Protein AF-A0A3R9WNI8-F1 (afdb_monomer_lite)

Sequence (64 aa):
MAKKKTKPALGMAGSILLIIWGTYRLSTVSFSSYVWIVPMIFVVTGIVGGTANLLYFRRGVTDK

Organism: NCBI:txid284579

Structure (mmCIF, N/CA/C/O backbone):
data_AF-A0A3R9WNI8-F1
#
_entry.id   AF-A0A3R9WNI8-F1
#
loop_
_atom_site.group_PDB
_atom_site.id
_atom_site.type_symbol
_atom_site.label_atom_id
_atom_site.label_alt_id
_atom_site.label_comp_id
_atom_site.label_asym_id
_atom_site.label_entity_id
_atom_site.label_seq_id
_atom_site.pdbx_PDB_ins_code
_atom_site.Cartn_x
_atom_site.Cartn_y
_atom_site.Cartn_z
_atom_site.occupancy
_atom_site.B_iso_or_equiv
_atom_site.auth_seq_id
_atom_site.auth_comp_id
_atom_site.auth_asym_id
_atom_site.auth_atom_id
_atom_site.pdbx_PDB_model_num
ATOM 1 N N . MET A 1 1 ? -5.566 -1.557 31.645 1.00 40.50 1 MET A N 1
ATOM 2 C CA . MET A 1 1 ? -6.336 -2.158 30.531 1.00 40.50 1 MET A CA 1
ATOM 3 C C . MET A 1 1 ? -5.599 -1.871 29.221 1.00 40.50 1 MET A C 1
ATOM 5 O O . MET A 1 1 ? -5.492 -0.721 28.817 1.00 40.50 1 MET A O 1
ATOM 9 N N . ALA A 1 2 ? -4.940 -2.882 28.650 1.00 42.50 2 ALA A N 1
ATOM 10 C CA . ALA A 1 2 ? -3.882 -2.722 27.652 1.00 42.50 2 ALA A CA 1
ATOM 11 C C . ALA A 1 2 ? -4.387 -2.386 26.231 1.00 42.50 2 ALA A C 1
ATOM 13 O O . ALA A 1 2 ? -5.271 -3.048 25.696 1.00 42.50 2 ALA A O 1
ATOM 14 N N . LYS A 1 3 ? -3.760 -1.368 25.623 1.00 43.84 3 LYS A N 1
ATOM 15 C CA 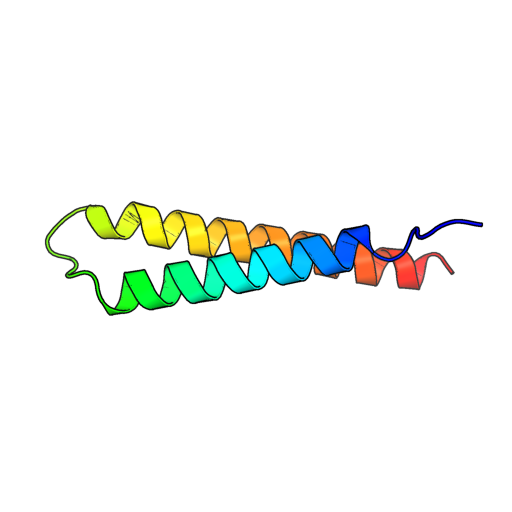. LYS A 1 3 ? -3.403 -1.220 24.194 1.00 43.84 3 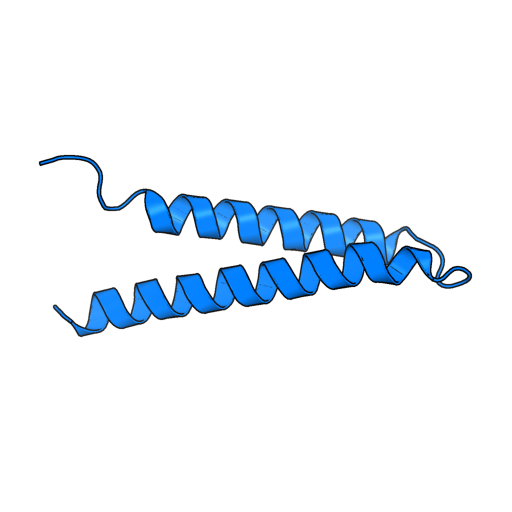LYS A CA 1
ATOM 16 C C . LYS A 1 3 ? -4.317 -1.882 23.135 1.00 43.84 3 LYS A C 1
ATOM 18 O O . LYS A 1 3 ? -3.827 -2.595 22.263 1.00 43.84 3 LYS A O 1
ATOM 23 N N . LYS A 1 4 ? -5.633 -1.632 23.131 1.00 48.38 4 LYS A N 1
ATOM 24 C CA . LYS A 1 4 ? -6.531 -2.163 22.074 1.00 48.38 4 LYS A CA 1
ATOM 25 C C . LYS A 1 4 ? -6.670 -1.277 20.823 1.00 48.38 4 LYS A C 1
ATOM 27 O O . LYS A 1 4 ? -7.155 -1.761 19.807 1.00 48.38 4 LYS A O 1
ATOM 32 N N . LYS A 1 5 ? -6.206 -0.019 20.851 1.00 50.84 5 LYS A N 1
ATOM 33 C CA . LYS A 1 5 ? -6.334 0.939 19.726 1.00 50.84 5 LYS A CA 1
ATOM 34 C C . LYS A 1 5 ? -5.230 0.862 18.656 1.00 50.84 5 LYS A C 1
ATOM 36 O O . LYS A 1 5 ? -5.372 1.483 17.611 1.00 50.84 5 LYS A O 1
ATOM 41 N N . THR A 1 6 ? -4.146 0.116 18.883 1.00 52.94 6 THR A N 1
ATOM 42 C CA . THR A 1 6 ? -2.948 0.146 18.014 1.00 52.94 6 THR A CA 1
ATOM 43 C C . THR A 1 6 ? -3.050 -0.749 16.774 1.00 52.94 6 THR A C 1
ATOM 45 O O . THR A 1 6 ? -2.362 -0.519 15.785 1.00 52.94 6 THR A O 1
ATOM 48 N N . LYS A 1 7 ? -3.922 -1.764 16.805 1.00 59.28 7 LYS A N 1
ATOM 49 C CA . LYS A 1 7 ? -4.076 -2.750 15.722 1.00 59.28 7 LYS A CA 1
ATOM 50 C C . LYS A 1 7 ? -4.541 -2.142 14.387 1.00 59.28 7 LYS A C 1
ATOM 52 O O . LYS A 1 7 ? -3.909 -2.437 13.376 1.00 59.28 7 LYS A O 1
ATOM 57 N N . PRO A 1 8 ? -5.567 -1.271 14.349 1.00 61.97 8 PRO A N 1
ATOM 58 C CA . PRO A 1 8 ? -5.987 -0.677 13.087 1.00 61.97 8 PRO A CA 1
ATOM 59 C C . PRO A 1 8 ? -5.004 0.407 12.613 1.00 61.97 8 PRO A C 1
ATOM 61 O O . PRO A 1 8 ? -4.726 0.493 11.427 1.00 61.97 8 PRO A O 1
ATOM 64 N N . ALA A 1 9 ? -4.355 1.171 13.496 1.00 67.81 9 ALA A N 1
ATOM 65 C CA . ALA A 1 9 ? -3.349 2.154 13.065 1.00 67.81 9 ALA A CA 1
ATOM 66 C C . ALA A 1 9 ? -2.171 1.509 12.300 1.00 67.81 9 ALA A C 1
ATOM 68 O O . ALA A 1 9 ? -1.741 2.027 11.270 1.00 67.81 9 ALA A O 1
ATOM 69 N N . LEU A 1 10 ? -1.707 0.336 12.750 1.00 74.38 10 LEU A N 1
ATOM 70 C CA . LEU A 1 10 ? -0.643 -0.418 12.080 1.00 74.38 10 LEU A CA 1
ATOM 71 C C . LEU A 1 10 ? -1.078 -0.949 10.702 1.00 74.38 10 LEU A C 1
ATOM 73 O O . LEU A 1 10 ? -0.317 -0.865 9.741 1.00 74.38 10 LEU A O 1
ATOM 77 N N . GLY A 1 11 ? -2.320 -1.435 10.585 1.00 74.56 11 GLY A N 1
ATOM 78 C CA . GLY A 1 11 ? -2.888 -1.865 9.303 1.00 74.56 11 GLY A CA 1
ATOM 79 C C . GLY A 1 11 ? -3.022 -0.719 8.295 1.00 74.56 11 GLY A C 1
ATOM 80 O O . GLY A 1 11 ? -2.801 -0.915 7.102 1.00 74.56 11 GLY A O 1
ATOM 81 N N . MET A 1 12 ? -3.318 0.497 8.766 1.00 77.44 12 MET A N 1
ATOM 82 C CA . MET A 1 12 ? -3.392 1.698 7.926 1.00 77.44 12 MET A CA 1
ATOM 83 C C . MET A 1 12 ? -2.003 2.103 7.433 1.00 77.44 12 MET A C 1
ATOM 85 O O . MET A 1 12 ? -1.830 2.322 6.239 1.00 77.44 12 MET A O 1
ATOM 89 N N . ALA A 1 13 ? -1.006 2.125 8.322 1.00 81.94 13 ALA A N 1
ATOM 90 C CA . ALA A 1 13 ? 0.376 2.422 7.951 1.00 81.94 13 ALA A CA 1
ATOM 91 C C . ALA A 1 13 ? 0.924 1.417 6.921 1.00 81.94 13 ALA A C 1
ATOM 93 O O . ALA A 1 13 ? 1.498 1.824 5.914 1.00 81.94 13 ALA A O 1
ATOM 94 N N . GLY A 1 14 ? 0.678 0.116 7.122 1.00 82.44 14 GLY A N 1
ATOM 95 C CA . GLY A 1 14 ? 1.057 -0.922 6.159 1.00 82.44 14 GLY A CA 1
ATOM 96 C C . GLY A 1 14 ? 0.371 -0.747 4.802 1.00 82.44 14 GLY A C 1
ATOM 97 O O . GLY A 1 14 ? 1.026 -0.807 3.766 1.00 82.44 14 GLY A O 1
ATOM 98 N N . SER A 1 15 ? -0.927 -0.445 4.801 1.00 81.88 15 SER A N 1
ATOM 99 C CA . SER A 1 15 ? -1.698 -0.204 3.573 1.00 81.88 15 SER A CA 1
ATOM 100 C C . SER A 1 15 ? -1.172 1.003 2.786 1.00 81.88 15 SER A C 1
ATOM 102 O O . SER A 1 15 ? -1.005 0.923 1.573 1.00 81.88 15 SER A O 1
ATOM 104 N N . ILE A 1 16 ? -0.845 2.100 3.476 1.00 85.06 16 ILE A N 1
ATOM 105 C CA . ILE A 1 16 ? -0.282 3.312 2.863 1.00 85.06 16 ILE A CA 1
ATOM 106 C C . ILE A 1 16 ? 1.095 3.025 2.252 1.00 85.06 16 ILE A C 1
ATOM 108 O O . ILE A 1 16 ? 1.349 3.420 1.117 1.00 85.06 16 ILE A O 1
ATOM 112 N N . LEU A 1 17 ? 1.963 2.294 2.959 1.00 86.94 17 LEU A N 1
ATOM 113 C CA . LEU A 1 17 ? 3.277 1.903 2.438 1.00 86.94 17 LEU A CA 1
ATOM 114 C C . LEU A 1 17 ? 3.162 1.039 1.175 1.00 86.94 17 LEU A C 1
ATOM 116 O O . LEU A 1 17 ? 3.895 1.270 0.215 1.00 86.94 17 LEU A O 1
ATOM 120 N N . LEU A 1 18 ? 2.216 0.093 1.145 1.00 85.50 18 LEU A N 1
ATOM 121 C CA . LEU A 1 18 ? 1.958 -0.741 -0.031 1.00 85.50 18 LEU A CA 1
ATOM 122 C C . LEU A 1 18 ? 1.467 0.077 -1.232 1.00 85.50 18 LEU A C 1
ATOM 124 O O . LEU A 1 18 ? 1.927 -0.150 -2.350 1.00 85.50 18 LEU A O 1
ATOM 128 N N . ILE A 1 19 ? 0.585 1.056 -1.003 1.00 85.38 19 ILE A N 1
ATOM 129 C CA . ILE A 1 19 ? 0.091 1.955 -2.056 1.00 85.38 19 ILE A CA 1
ATOM 130 C C . ILE A 1 19 ? 1.228 2.824 -2.599 1.00 85.38 19 ILE A C 1
ATOM 132 O O . ILE A 1 19 ? 1.403 2.894 -3.814 1.00 85.38 19 ILE A O 1
ATOM 136 N N . ILE A 1 20 ? 2.014 3.465 -1.728 1.00 86.50 20 ILE A N 1
ATOM 137 C CA . ILE A 1 20 ? 3.114 4.349 -2.141 1.00 86.50 20 ILE A CA 1
ATOM 138 C C . ILE A 1 20 ? 4.160 3.560 -2.931 1.00 86.50 20 ILE A C 1
ATOM 140 O O . ILE A 1 20 ? 4.538 3.965 -4.030 1.00 86.50 20 ILE A O 1
ATOM 144 N N . TRP A 1 21 ? 4.590 2.409 -2.409 1.00 87.44 21 TRP A N 1
ATOM 145 C CA . TRP A 1 21 ? 5.583 1.563 -3.069 1.00 87.44 21 TRP A CA 1
ATOM 146 C C . TRP A 1 21 ? 5.084 1.016 -4.407 1.00 87.44 21 TRP A C 1
ATOM 148 O O . TRP A 1 21 ? 5.786 1.103 -5.416 1.00 87.44 21 TRP A O 1
ATOM 158 N N . GLY A 1 22 ? 3.860 0.480 -4.428 1.00 83.81 22 GLY A N 1
ATOM 159 C CA . GLY A 1 22 ? 3.244 -0.051 -5.637 1.00 83.81 22 GLY A CA 1
ATOM 160 C C . GLY A 1 22 ? 3.080 1.024 -6.710 1.00 83.81 22 GLY A C 1
ATOM 161 O O . GLY A 1 22 ? 3.442 0.786 -7.856 1.00 83.81 22 GLY A O 1
ATOM 162 N N . THR A 1 23 ? 2.644 2.231 -6.336 1.00 84.12 23 THR A N 1
ATOM 163 C CA . THR A 1 23 ? 2.470 3.361 -7.265 1.00 84.12 23 THR A CA 1
ATOM 164 C C . THR A 1 23 ? 3.812 3.860 -7.798 1.00 84.12 23 THR A C 1
ATOM 166 O O . THR A 1 23 ? 3.961 4.045 -9.000 1.00 84.12 23 THR A O 1
ATOM 169 N N . TYR A 1 24 ? 4.823 4.009 -6.936 1.00 84.75 24 TYR A N 1
ATOM 170 C CA . TYR A 1 24 ? 6.178 4.392 -7.348 1.00 84.75 24 TYR A CA 1
ATOM 171 C C . TYR A 1 24 ? 6.784 3.393 -8.344 1.00 84.75 24 TYR A C 1
ATOM 173 O O . TYR A 1 24 ? 7.353 3.779 -9.367 1.00 84.75 24 TYR A O 1
ATOM 181 N N . ARG A 1 25 ? 6.629 2.091 -8.082 1.00 82.06 25 ARG A N 1
ATOM 182 C CA . ARG A 1 25 ? 7.055 1.043 -9.014 1.00 82.06 25 ARG A CA 1
ATOM 183 C C . ARG A 1 25 ? 6.247 1.066 -10.309 1.00 82.06 25 ARG A C 1
ATOM 185 O O . ARG A 1 25 ? 6.843 0.932 -11.369 1.00 82.06 25 ARG A O 1
ATOM 192 N N . LEU A 1 26 ? 4.934 1.273 -10.253 1.00 80.69 26 LEU A N 1
ATOM 193 C CA . LEU A 1 26 ? 4.103 1.372 -11.456 1.00 80.69 26 LEU A CA 1
ATOM 194 C C . LEU A 1 26 ? 4.542 2.542 -12.355 1.00 80.69 26 LEU A C 1
ATOM 196 O O . LEU A 1 26 ? 4.593 2.389 -13.568 1.00 80.69 26 LEU A O 1
ATOM 200 N N . SER A 1 27 ? 4.920 3.677 -11.759 1.00 78.94 27 SER A N 1
ATOM 201 C CA . SER A 1 27 ? 5.386 4.868 -12.485 1.00 78.94 27 SER A CA 1
ATOM 202 C C . SER A 1 27 ? 6.804 4.745 -13.055 1.00 78.94 27 SER A C 1
ATOM 204 O O . SER A 1 27 ? 7.181 5.537 -13.914 1.00 78.94 27 SER A O 1
ATOM 206 N N . THR A 1 28 ? 7.612 3.796 -12.572 1.00 79.06 28 THR A N 1
ATOM 207 C CA . THR A 1 28 ? 9.027 3.634 -12.970 1.00 79.06 28 THR A CA 1
ATOM 208 C C . THR A 1 28 ? 9.281 2.411 -13.850 1.00 79.06 28 THR A C 1
ATOM 210 O O . THR A 1 28 ? 10.300 2.349 -14.536 1.00 79.06 28 THR A O 1
ATOM 213 N N . VAL A 1 29 ? 8.381 1.425 -13.852 1.00 73.81 29 VAL A N 1
ATOM 214 C CA . VAL A 1 29 ? 8.514 0.210 -14.663 1.00 73.81 29 VAL A CA 1
ATOM 215 C C . VAL A 1 29 ? 7.917 0.453 -16.050 1.00 73.81 29 VAL A C 1
ATOM 217 O O . VAL A 1 29 ? 6.761 0.838 -16.186 1.00 73.81 29 VAL A O 1
ATOM 220 N N . SER A 1 30 ? 8.697 0.195 -17.102 1.00 66.00 30 SER A N 1
ATOM 221 C CA . SER A 1 30 ? 8.190 0.232 -18.479 1.00 66.00 30 SER A CA 1
ATOM 222 C C . SER A 1 30 ? 7.153 -0.871 -18.709 1.00 66.00 30 SER A C 1
ATOM 224 O O . SER A 1 30 ? 7.422 -2.043 -18.450 1.00 66.00 30 SER A O 1
ATOM 226 N N . PHE A 1 31 ? 5.999 -0.510 -19.277 1.00 65.94 31 PHE A N 1
ATOM 227 C CA . PHE A 1 31 ? 4.873 -1.410 -19.590 1.00 65.94 31 PHE A CA 1
ATOM 228 C C . PHE A 1 31 ? 5.186 -2.515 -20.622 1.00 65.94 31 PHE A C 1
ATOM 230 O O . PHE A 1 31 ? 4.318 -3.322 -20.939 1.00 65.94 31 PHE A O 1
ATOM 237 N N . SER A 1 32 ? 6.420 -2.570 -21.130 1.00 65.50 32 SER A N 1
ATOM 238 C CA . SER A 1 32 ? 6.885 -3.536 -22.135 1.00 65.50 32 SER A CA 1
ATOM 239 C C . SER A 1 32 ? 6.916 -4.986 -21.622 1.00 65.50 32 SER A C 1
ATOM 241 O O . SER A 1 32 ? 6.765 -5.925 -22.397 1.00 65.50 32 SER A O 1
ATOM 243 N N . SER A 1 33 ? 7.036 -5.185 -20.306 1.00 63.78 33 SER A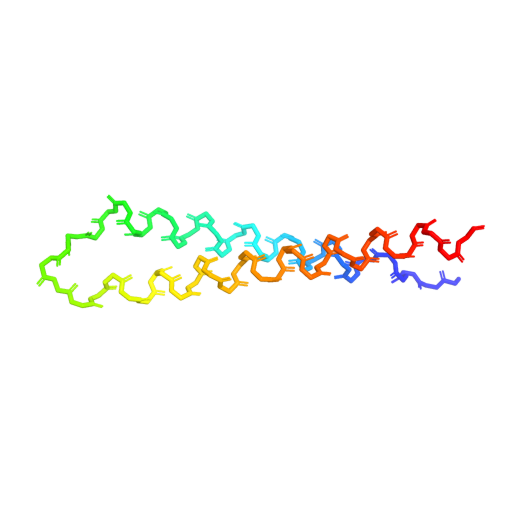 N 1
ATOM 244 C CA . SER A 1 33 ?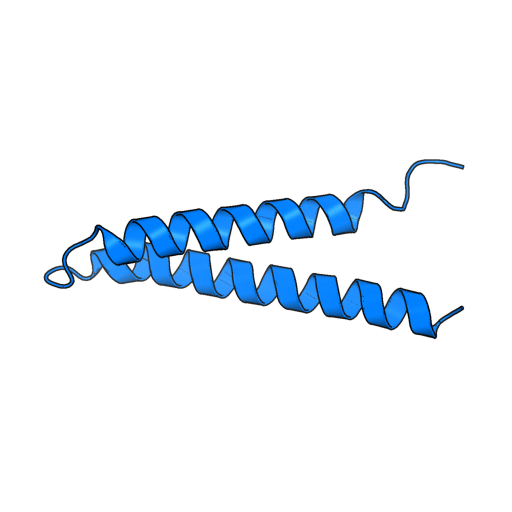 7.031 -6.515 -19.686 1.00 63.78 33 SER A CA 1
ATOM 245 C C . SER A 1 33 ? 5.937 -6.601 -18.626 1.00 63.78 33 SER A C 1
ATOM 247 O O . SER A 1 33 ? 5.750 -5.650 -17.873 1.00 63.78 33 SER A O 1
ATOM 249 N N . TYR A 1 34 ? 5.285 -7.764 -18.474 1.00 70.25 34 TYR A N 1
ATOM 250 C CA . TYR A 1 34 ? 4.277 -8.080 -17.431 1.00 70.25 34 TYR A CA 1
ATOM 251 C C . TYR A 1 34 ? 4.728 -7.835 -15.968 1.00 70.25 34 TYR A C 1
ATOM 253 O O . TYR A 1 34 ? 3.979 -8.063 -15.022 1.00 70.25 34 TYR A O 1
ATOM 261 N N . VAL A 1 35 ? 5.943 -7.325 -15.765 1.00 73.12 35 VAL A N 1
ATOM 262 C CA . VAL A 1 35 ? 6.543 -6.902 -14.496 1.00 73.12 35 VAL A CA 1
ATOM 263 C C . VAL A 1 35 ? 5.703 -5.834 -13.774 1.00 73.12 35 VAL A C 1
ATOM 265 O O . VAL A 1 35 ? 5.803 -5.721 -12.556 1.00 73.12 35 VAL A O 1
ATOM 268 N N . TRP A 1 36 ? 4.830 -5.097 -14.475 1.00 77.88 36 TRP A N 1
ATOM 269 C CA . TRP A 1 36 ? 3.899 -4.125 -13.878 1.00 77.88 36 TRP A CA 1
ATOM 270 C C . TRP A 1 36 ? 2.745 -4.763 -13.074 1.00 77.88 36 TRP A C 1
ATOM 272 O O . TRP A 1 36 ? 2.149 -4.092 -12.231 1.00 77.88 36 TRP A O 1
ATOM 282 N N . ILE A 1 37 ? 2.456 -6.059 -13.265 1.00 82.56 37 ILE A N 1
ATOM 283 C CA . ILE A 1 37 ? 1.389 -6.774 -12.536 1.00 82.56 37 ILE A CA 1
ATOM 284 C C . ILE A 1 37 ? 1.689 -6.845 -11.035 1.00 82.56 37 ILE A C 1
ATOM 286 O O . ILE A 1 37 ? 0.800 -6.653 -10.208 1.00 82.56 37 ILE A O 1
ATOM 290 N N . VAL A 1 38 ? 2.948 -7.080 -10.664 1.00 83.88 38 VAL A N 1
ATOM 291 C CA . VAL A 1 38 ? 3.365 -7.183 -9.257 1.00 83.88 38 VAL A CA 1
ATOM 292 C C . VAL A 1 38 ? 3.087 -5.883 -8.483 1.00 83.88 38 VAL A C 1
ATOM 294 O O . VAL A 1 38 ? 2.381 -5.939 -7.474 1.00 83.88 38 VAL A O 1
ATOM 297 N N . PRO A 1 39 ? 3.568 -4.700 -8.921 1.00 82.31 39 PRO A N 1
ATOM 298 C CA . PRO A 1 39 ? 3.228 -3.446 -8.261 1.00 82.31 39 PRO A CA 1
ATOM 299 C C . PRO A 1 39 ? 1.730 -3.134 -8.298 1.00 82.31 39 PRO A C 1
ATOM 301 O O . PRO A 1 39 ? 1.216 -2.612 -7.311 1.00 82.31 39 PRO A O 1
ATOM 304 N N . MET A 1 40 ? 1.006 -3.518 -9.355 1.00 83.88 40 MET A N 1
ATOM 305 C CA . MET A 1 40 ? -0.451 -3.360 -9.405 1.00 83.88 40 MET A CA 1
ATOM 306 C C . MET A 1 40 ? -1.157 -4.135 -8.279 1.00 83.88 40 MET A C 1
ATOM 308 O O . MET A 1 40 ? -1.995 -3.568 -7.578 1.00 83.88 40 MET A O 1
ATOM 312 N N . ILE A 1 41 ? -0.785 -5.399 -8.045 1.00 87.62 41 ILE A N 1
ATOM 313 C CA . ILE A 1 41 ? -1.351 -6.226 -6.964 1.00 87.62 41 ILE A CA 1
ATOM 314 C C . ILE A 1 41 ? -1.080 -5.591 -5.595 1.00 87.62 41 ILE A C 1
ATOM 316 O O . ILE A 1 41 ? -1.966 -5.577 -4.737 1.00 87.62 41 ILE A O 1
ATOM 320 N N . PHE A 1 42 ? 0.108 -5.015 -5.386 1.00 85.19 42 PHE A N 1
ATOM 321 C CA . PHE A 1 42 ? 0.432 -4.313 -4.142 1.00 85.19 42 PHE A CA 1
ATOM 322 C C . PHE A 1 42 ? -0.431 -3.067 -3.921 1.00 85.19 42 PHE A C 1
ATOM 324 O O . PHE A 1 42 ? -0.922 -2.871 -2.808 1.00 85.19 42 PHE A O 1
ATOM 331 N N . VAL A 1 43 ? -0.681 -2.267 -4.965 1.00 86.44 43 VAL A N 1
ATOM 332 C CA . VAL A 1 43 ? -1.588 -1.110 -4.875 1.00 86.44 43 VAL A CA 1
ATOM 333 C C . VAL A 1 43 ? -3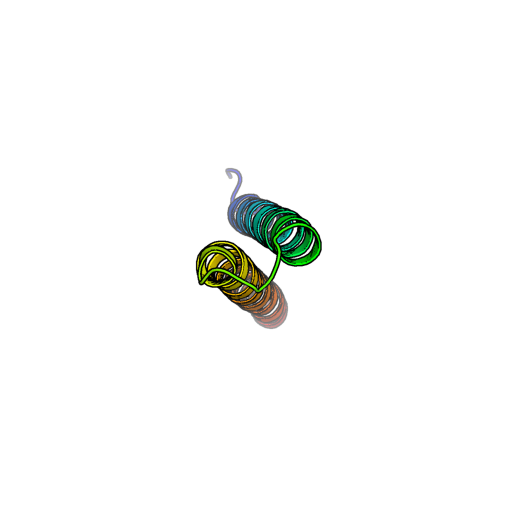.006 -1.562 -4.535 1.00 86.44 43 VAL A C 1
ATOM 335 O O . VAL A 1 43 ? -3.601 -1.040 -3.594 1.00 86.44 43 VAL A O 1
ATOM 338 N N . VAL A 1 44 ? -3.536 -2.565 -5.243 1.00 88.31 44 VAL A N 1
ATOM 339 C CA . VAL A 1 44 ? -4.895 -3.082 -5.007 1.00 88.31 44 VAL A CA 1
ATOM 340 C C . VAL A 1 44 ? -5.031 -3.635 -3.589 1.00 88.31 44 VAL A C 1
ATOM 342 O O . VAL A 1 44 ? -5.982 -3.304 -2.885 1.00 88.31 44 VAL A O 1
ATOM 345 N N . THR A 1 45 ? -4.050 -4.414 -3.129 1.00 87.75 45 THR A N 1
ATOM 346 C CA . THR A 1 45 ? -4.037 -4.971 -1.768 1.00 87.75 45 THR A CA 1
ATOM 347 C C . THR A 1 45 ? -3.993 -3.866 -0.714 1.00 87.75 45 THR A C 1
ATOM 349 O O . THR A 1 45 ? -4.725 -3.922 0.274 1.00 87.75 45 THR A O 1
ATOM 352 N N . GLY A 1 46 ? -3.179 -2.831 -0.937 1.00 83.06 46 GLY A N 1
ATOM 353 C CA . GLY A 1 46 ? -3.110 -1.668 -0.060 1.00 83.06 46 GLY A CA 1
ATOM 354 C C . GLY A 1 46 ? -4.422 -0.879 -0.015 1.00 83.06 46 GLY A C 1
ATOM 355 O O . GLY A 1 46 ? -4.858 -0.497 1.068 1.00 83.06 46 GLY A O 1
ATOM 356 N N . ILE A 1 47 ? -5.107 -0.692 -1.148 1.00 86.06 47 ILE A N 1
ATOM 357 C CA . ILE A 1 47 ? -6.426 -0.037 -1.191 1.00 86.06 47 ILE A CA 1
ATOM 358 C C . ILE A 1 47 ? -7.456 -0.860 -0.415 1.00 86.06 47 ILE A C 1
ATOM 360 O O . ILE A 1 47 ? -8.139 -0.315 0.447 1.00 86.06 47 ILE A O 1
ATOM 364 N N . VAL A 1 48 ? -7.532 -2.172 -0.655 1.00 87.62 48 VAL A N 1
ATOM 365 C CA . VAL A 1 48 ? -8.468 -3.063 0.051 1.00 87.62 48 VAL A CA 1
ATOM 366 C C . VAL A 1 48 ? -8.209 -3.047 1.560 1.00 87.62 48 VAL A C 1
ATOM 368 O O . VAL A 1 48 ? -9.149 -2.888 2.341 1.00 87.62 48 VAL A O 1
ATOM 371 N N . GLY A 1 49 ? -6.944 -3.144 1.978 1.00 83.56 49 GLY A N 1
ATOM 372 C CA . GLY A 1 49 ? -6.546 -3.047 3.384 1.00 83.56 49 GLY A CA 1
ATOM 373 C C . GLY A 1 49 ? -6.907 -1.695 4.005 1.00 83.56 49 GLY A C 1
ATOM 374 O O . GLY A 1 49 ? -7.483 -1.647 5.093 1.00 83.56 49 GLY A O 1
ATOM 375 N N . GLY A 1 50 ? -6.656 -0.597 3.288 1.00 82.69 50 GLY A N 1
ATOM 376 C CA . GLY A 1 50 ? -7.008 0.757 3.710 1.00 82.69 50 GLY A CA 1
ATOM 377 C C . GLY A 1 50 ? -8.516 0.948 3.867 1.00 82.69 50 GLY A C 1
ATOM 378 O O . GLY A 1 50 ? -8.971 1.425 4.908 1.00 82.69 50 GLY A O 1
ATOM 379 N N . THR A 1 51 ? -9.305 0.519 2.880 1.00 83.56 51 THR A N 1
ATOM 380 C CA . THR A 1 51 ? -10.770 0.610 2.893 1.00 83.56 51 THR A CA 1
ATOM 381 C C . THR A 1 51 ? -11.384 -0.265 3.980 1.00 83.56 51 THR A C 1
ATOM 383 O O . THR A 1 51 ? -12.247 0.209 4.717 1.00 83.56 51 THR A O 1
ATOM 386 N N . ALA A 1 52 ? -10.929 -1.511 4.147 1.00 81.38 52 ALA A N 1
ATOM 387 C CA . ALA A 1 52 ? -11.411 -2.396 5.208 1.00 81.38 52 ALA A CA 1
ATOM 388 C C . ALA A 1 52 ? -11.163 -1.790 6.595 1.00 81.38 52 ALA A C 1
ATOM 390 O O . ALA A 1 52 ? -12.037 -1.799 7.462 1.00 81.38 52 ALA A O 1
ATOM 391 N N . ASN A 1 53 ? -9.988 -1.199 6.790 1.00 78.50 53 ASN A N 1
ATOM 392 C CA . ASN A 1 53 ? -9.606 -0.586 8.049 1.00 78.50 53 ASN A CA 1
ATOM 393 C C . ASN A 1 53 ? -10.352 0.737 8.313 1.00 78.50 53 ASN A C 1
ATOM 395 O O . ASN A 1 53 ? -10.756 1.010 9.443 1.00 78.50 53 ASN A O 1
ATOM 399 N N . LEU A 1 54 ? -1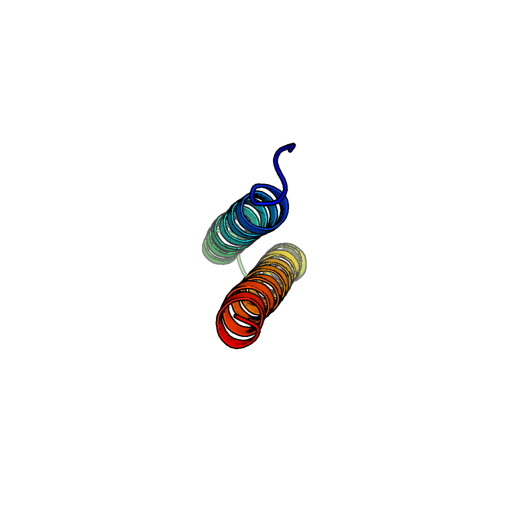0.622 1.521 7.262 1.00 79.50 54 LEU A N 1
ATOM 400 C CA . LEU A 1 54 ? -11.500 2.693 7.314 1.00 79.50 54 LEU A CA 1
ATOM 401 C C . LEU A 1 54 ? -12.933 2.297 7.705 1.00 79.50 54 LEU A C 1
ATOM 403 O O . LEU A 1 54 ? -13.531 2.931 8.572 1.00 79.50 54 LEU A O 1
ATOM 407 N N . LEU A 1 55 ? -13.477 1.231 7.109 1.00 80.69 55 LEU A N 1
ATOM 408 C CA . LEU A 1 55 ? -14.802 0.700 7.441 1.00 80.69 55 LEU A CA 1
ATOM 409 C C . LEU A 1 55 ? -14.868 0.192 8.885 1.00 80.69 55 LEU A C 1
ATOM 411 O O . LEU A 1 55 ? -15.849 0.467 9.573 1.00 80.69 55 LEU A O 1
ATOM 415 N N . TYR A 1 56 ? -13.822 -0.486 9.369 1.00 73.69 56 TYR A N 1
ATOM 416 C CA . TYR A 1 56 ? -13.701 -0.890 10.774 1.00 73.69 56 TYR A CA 1
ATOM 417 C C . TYR A 1 56 ? -13.702 0.312 11.722 1.00 73.69 56 TYR A C 1
ATOM 419 O O . TYR A 1 56 ? -14.407 0.294 12.731 1.00 73.69 56 TYR A O 1
ATOM 427 N N . PHE A 1 57 ? -12.956 1.371 11.396 1.00 68.12 57 PHE A N 1
ATOM 428 C CA . PHE A 1 57 ? -12.961 2.603 12.182 1.00 68.12 57 PHE A CA 1
ATOM 429 C C . PHE A 1 57 ? -14.328 3.290 12.173 1.00 68.12 57 PHE A C 1
ATOM 431 O O . PHE A 1 57 ? -14.786 3.710 13.230 1.00 68.12 57 PHE A O 1
ATOM 438 N N . ARG A 1 58 ? -15.007 3.375 11.021 1.00 70.56 58 ARG A N 1
ATOM 439 C CA . ARG A 1 58 ? -16.344 3.988 10.933 1.00 70.56 58 ARG A CA 1
ATOM 440 C C . ARG A 1 58 ? -17.398 3.175 11.686 1.00 70.56 58 ARG A C 1
ATOM 442 O O . ARG A 1 58 ? -18.145 3.758 12.458 1.00 70.56 58 ARG A O 1
ATOM 449 N N . ARG A 1 59 ? -17.409 1.843 11.554 1.00 64.69 59 ARG A N 1
ATOM 450 C CA . ARG A 1 59 ? -18.309 0.964 12.326 1.00 64.69 59 ARG A CA 1
ATOM 451 C C . ARG A 1 59 ? -18.040 1.020 13.829 1.00 64.69 59 ARG A C 1
ATOM 453 O O . ARG A 1 59 ? -18.980 1.107 14.603 1.00 64.69 59 ARG A O 1
ATOM 460 N N . GLY A 1 60 ? -16.773 1.046 14.245 1.00 57.81 60 GLY A N 1
ATOM 461 C CA . GLY A 1 60 ? -16.399 1.180 15.658 1.00 57.81 60 GLY A CA 1
ATOM 462 C C . GLY A 1 60 ? -16.711 2.549 16.283 1.00 57.81 60 GLY A C 1
ATOM 463 O O . GLY A 1 60 ? -16.575 2.697 17.497 1.00 57.81 60 GLY A O 1
ATOM 464 N N . VAL A 1 61 ? -17.094 3.544 15.473 1.00 53.56 61 VAL A N 1
ATOM 465 C CA . VAL A 1 61 ? -17.595 4.856 15.920 1.00 53.56 61 VAL A CA 1
ATOM 466 C C . VAL A 1 61 ? -19.126 4.876 15.999 1.00 53.56 61 VAL A C 1
ATOM 468 O O . VAL A 1 61 ? -19.654 5.607 16.821 1.00 53.56 61 VAL A O 1
ATOM 471 N N . THR A 1 62 ? -19.833 4.077 15.192 1.00 49.62 62 THR A N 1
ATOM 472 C CA . THR A 1 62 ? -21.309 3.994 15.196 1.00 49.62 62 THR A CA 1
ATOM 473 C C . THR A 1 62 ? -21.870 3.083 16.299 1.00 49.62 62 THR A C 1
ATOM 475 O O . THR A 1 62 ? -23.032 3.217 16.651 1.00 49.62 62 THR A O 1
ATOM 478 N N . ASP A 1 63 ? -21.060 2.180 16.857 1.00 48.81 63 ASP A N 1
ATOM 479 C CA . ASP A 1 63 ? -21.455 1.253 17.938 1.00 48.81 63 ASP A CA 1
ATOM 480 C C . ASP A 1 63 ? -21.197 1.820 19.358 1.00 48.81 63 ASP A C 1
ATOM 482 O O . ASP A 1 63 ? -21.048 1.078 20.327 1.00 48.81 63 ASP A O 1
ATOM 486 N N . LYS A 1 64 ? -21.064 3.145 19.489 1.00 42.72 64 LYS A N 1
ATOM 487 C CA . LYS A 1 64 ? -20.891 3.867 20.760 1.00 42.72 64 LYS A CA 1
ATOM 488 C C . LYS A 1 64 ? -21.921 4.971 20.890 1.00 42.72 64 LYS A C 1
ATOM 490 O O . LYS A 1 64 ? -22.292 5.244 22.050 1.00 42.72 64 LYS A O 1
#

Secondary structure (DSSP, 8-state):
----SHHHHHHHHHHHHHHHHHHHHHHHS-TTSGGGHHHHHHHHHHHHHHHHHHHHHHHHHHT-

Radius of gyration: 15.3 Å; chains: 1; bounding box: 30×13×53 Å

Foldseek 3Di:
DDDPPVVLVVLLVQLVVLLVVLVVCLVVDDPPDPPNVVSVVSNVVSVVSNVVSVVVVVVVVVVD

pLDDT: mean 73.62, std 13.69, range [40.5, 88.31]